Protein AF-A0A2T0QP49-F1 (afdb_monomer)

Nearest PDB structures (foldseek):
  3m0y-assembly1_D  TM=8.970E-01  e=1.201E-07  Stutzerimonas stutzeri
  3iud-assembly1_C  TM=8.941E-01  e=2.066E-07  Stutzerimonas stutzeri
  3m0m-assembly1_C  TM=8.960E-01  e=2.711E-07  Stutzerimonas stutzeri
  3m0v-assembly1_C  TM=8.955E-01  e=4.359E-07  Stutzerimonas stutzeri
  3itl-assembly1_C  TM=8.967E-01  e=7.503E-07  Stutzerimonas stutzeri

Structure (mmCIF, N/CA/C/O backbone):
data_AF-A0A2T0QP49-F1
#
_entry.id   AF-A0A2T0QP49-F1
#
loop_
_atom_site.group_PDB
_atom_site.id
_atom_site.type_symbol
_atom_site.label_atom_id
_atom_site.label_alt_id
_atom_site.label_comp_id
_atom_site.label_asym_id
_atom_site.label_entity_id
_atom_site.label_seq_id
_atom_site.pdbx_PDB_ins_code
_atom_site.Cartn_x
_atom_site.Cartn_y
_atom_site.Cartn_z
_atom_site.occupancy
_atom_site.B_iso_or_equiv
_atom_site.auth_seq_id
_atom_site.auth_comp_id
_atom_site.auth_asym_id
_atom_site.auth_atom_id
_atom_site.pdbx_PDB_model_num
ATOM 1 N N . MET A 1 1 ? -24.980 0.452 32.697 1.00 60.69 1 MET A N 1
ATOM 2 C CA . MET A 1 1 ? -23.686 0.529 31.991 1.00 60.69 1 MET A CA 1
ATOM 3 C C . MET A 1 1 ? -23.064 1.866 32.333 1.00 60.69 1 MET A C 1
ATOM 5 O O . MET A 1 1 ? -23.765 2.867 32.238 1.00 60.69 1 MET A O 1
ATOM 9 N N . ASP A 1 2 ? -21.817 1.867 32.800 1.00 83.00 2 ASP A N 1
ATOM 10 C CA . ASP A 1 2 ? -21.035 3.091 33.003 1.00 83.00 2 ASP A CA 1
ATOM 11 C C . ASP A 1 2 ? -20.924 3.829 31.656 1.00 83.00 2 ASP A C 1
ATOM 13 O O . ASP A 1 2 ? -20.658 3.205 30.625 1.00 83.00 2 ASP A O 1
ATOM 17 N N . ALA A 1 3 ? -21.168 5.142 31.642 1.00 80.06 3 ALA A N 1
ATOM 18 C CA . ALA A 1 3 ? -21.089 5.963 30.433 1.00 80.06 3 ALA A CA 1
ATOM 19 C C . ALA A 1 3 ? -19.729 5.805 29.724 1.00 80.06 3 ALA A C 1
ATOM 21 O O . ALA A 1 3 ? -19.663 5.793 28.494 1.00 80.06 3 ALA A O 1
ATOM 22 N N . THR A 1 4 ? -18.669 5.568 30.498 1.00 91.38 4 THR A N 1
ATOM 23 C CA . THR A 1 4 ? -17.305 5.329 30.014 1.00 91.38 4 THR A CA 1
ATOM 24 C C . THR A 1 4 ? -17.180 4.018 29.226 1.00 91.38 4 THR A C 1
ATOM 26 O O . THR A 1 4 ? -16.461 3.939 28.227 1.00 91.38 4 THR A O 1
ATOM 29 N N . GLU A 1 5 ? -17.900 2.972 29.635 1.00 94.12 5 GLU A N 1
ATOM 30 C CA . GLU A 1 5 ? -17.887 1.662 28.973 1.00 94.12 5 GLU A CA 1
ATOM 31 C C . GLU A 1 5 ? -18.667 1.690 27.653 1.00 94.12 5 GLU A C 1
ATOM 33 O O . GLU A 1 5 ? -18.217 1.138 26.642 1.00 94.12 5 GLU A O 1
ATOM 38 N N . ALA A 1 6 ? -19.791 2.412 27.629 1.00 94.62 6 ALA A N 1
ATOM 39 C CA . ALA A 1 6 ? -20.552 2.653 26.407 1.00 94.62 6 ALA A CA 1
ATOM 40 C C . ALA A 1 6 ? -19.727 3.450 25.379 1.00 94.62 6 ALA A C 1
ATOM 42 O O . ALA A 1 6 ? -19.642 3.056 24.214 1.00 94.62 6 ALA A O 1
ATOM 43 N N . GLN A 1 7 ? -19.048 4.518 25.815 1.00 96.75 7 GLN A N 1
ATOM 44 C CA . GLN A 1 7 ? -18.153 5.312 24.964 1.00 96.75 7 GLN A CA 1
ATOM 45 C C . GLN A 1 7 ? -16.983 4.485 24.422 1.00 96.75 7 GLN A C 1
ATOM 47 O O . GLN A 1 7 ? -16.689 4.540 23.227 1.00 96.75 7 GLN A O 1
ATOM 52 N N . ARG A 1 8 ? -16.346 3.665 25.268 1.00 96.88 8 ARG A N 1
ATOM 53 C CA . ARG A 1 8 ? -15.280 2.745 24.846 1.00 96.88 8 ARG A CA 1
ATOM 54 C C . ARG A 1 8 ? -15.777 1.758 23.792 1.00 96.88 8 ARG A C 1
ATOM 56 O O . ARG A 1 8 ? -15.113 1.567 22.777 1.00 96.88 8 ARG A O 1
ATOM 63 N N . THR A 1 9 ? -16.936 1.143 24.016 1.00 97.69 9 THR A N 1
ATOM 64 C CA . THR A 1 9 ? -17.525 0.172 23.082 1.00 97.69 9 THR A CA 1
ATOM 65 C C . THR A 1 9 ? -17.801 0.815 21.727 1.00 97.69 9 THR A C 1
ATOM 67 O O . THR A 1 9 ? -17.447 0.249 20.692 1.00 97.69 9 THR A O 1
ATOM 70 N N . HIS A 1 10 ? -18.362 2.025 21.733 1.00 97.25 10 HIS A N 1
ATOM 71 C CA . HIS A 1 10 ? -18.608 2.791 20.518 1.00 97.25 10 HIS A CA 1
ATOM 72 C C . HIS A 1 10 ? -17.307 3.129 19.773 1.00 97.25 10 HIS A C 1
ATOM 74 O O . HIS A 1 10 ? -17.202 2.867 18.576 1.00 97.25 10 HIS A O 1
ATOM 80 N N . ALA A 1 11 ? -16.287 3.626 20.480 1.00 97.12 11 ALA A N 1
ATOM 81 C CA . ALA A 1 11 ? -14.991 3.944 19.884 1.00 97.12 11 ALA A CA 1
ATOM 82 C C . ALA A 1 11 ? -14.324 2.707 19.256 1.00 97.12 11 ALA A C 1
ATOM 84 O O . ALA A 1 11 ? -13.837 2.767 18.130 1.00 97.12 11 ALA A O 1
ATOM 85 N N . LEU A 1 12 ? -14.354 1.560 19.941 1.00 97.00 12 LEU A N 1
ATOM 86 C CA . LEU A 1 12 ? -13.816 0.306 19.407 1.00 97.00 12 LEU A CA 1
ATOM 87 C C . LEU A 1 12 ? -14.588 -0.181 18.175 1.00 97.00 12 LEU A C 1
ATOM 89 O O . LEU A 1 12 ? -13.984 -0.734 17.259 1.00 97.00 12 LEU A O 1
ATOM 93 N N . ALA A 1 13 ? -15.908 0.007 18.133 1.00 97.19 13 ALA A N 1
ATOM 94 C CA . ALA A 1 13 ? -16.705 -0.321 16.954 1.00 97.19 13 ALA A CA 1
ATOM 95 C C . ALA A 1 13 ? -16.343 0.574 15.757 1.00 97.19 13 ALA A C 1
ATOM 97 O O . ALA A 1 13 ? -16.171 0.057 14.656 1.00 97.19 13 ALA A O 1
ATOM 98 N N . ALA A 1 14 ? -16.153 1.878 15.982 1.00 96.81 14 ALA A N 1
ATOM 99 C CA . ALA A 1 14 ? -15.726 2.812 14.942 1.00 96.81 14 ALA A CA 1
ATOM 100 C C . ALA A 1 14 ? -14.323 2.474 14.405 1.00 96.81 14 ALA A C 1
ATOM 102 O O . ALA A 1 14 ? -14.131 2.387 13.194 1.00 96.81 14 ALA A O 1
ATOM 103 N N . LEU A 1 15 ? -13.360 2.190 15.291 1.00 95.38 15 LEU A N 1
ATOM 104 C CA . LEU A 1 15 ? -11.994 1.823 14.898 1.00 95.38 15 LEU A CA 1
ATOM 105 C C . LEU A 1 15 ? -11.939 0.532 14.071 1.00 95.38 15 LEU A C 1
ATOM 107 O O . LEU A 1 15 ? -11.132 0.437 13.155 1.00 95.38 15 LEU A O 1
ATOM 111 N N . ARG A 1 16 ? -12.818 -0.444 14.336 1.00 95.12 16 ARG A N 1
ATOM 112 C CA . ARG A 1 16 ? -12.909 -1.675 13.525 1.00 95.12 16 ARG A CA 1
ATOM 113 C C . ARG A 1 16 ? -13.373 -1.432 12.087 1.00 95.12 16 ARG A C 1
ATOM 115 O O . ARG A 1 16 ? -13.143 -2.287 11.241 1.00 95.12 16 ARG A O 1
ATOM 122 N N . GLN A 1 17 ? -14.052 -0.318 11.825 1.00 96.31 17 GLN A N 1
ATOM 123 C CA . GLN A 1 17 ? -14.545 0.049 10.493 1.00 96.31 17 GLN A CA 1
ATOM 124 C C . GLN A 1 17 ? -13.618 1.037 9.779 1.00 96.31 17 GLN A C 1
ATOM 126 O O . GLN A 1 17 ? -13.756 1.255 8.575 1.00 96.31 17 GLN A O 1
ATOM 131 N N . GLN A 1 18 ? -12.688 1.656 10.506 1.00 96.88 18 GLN A N 1
ATOM 132 C CA . GLN A 1 18 ? -11.769 2.625 9.937 1.00 96.88 18 GLN A CA 1
ATOM 133 C C . GLN A 1 18 ? -10.821 1.943 8.949 1.00 96.88 18 GLN A C 1
ATOM 135 O O . GLN A 1 18 ? -10.170 0.950 9.267 1.00 96.88 18 GLN A O 1
ATOM 140 N N . THR A 1 19 ? -10.707 2.527 7.759 1.00 98.06 19 THR A N 1
ATOM 141 C CA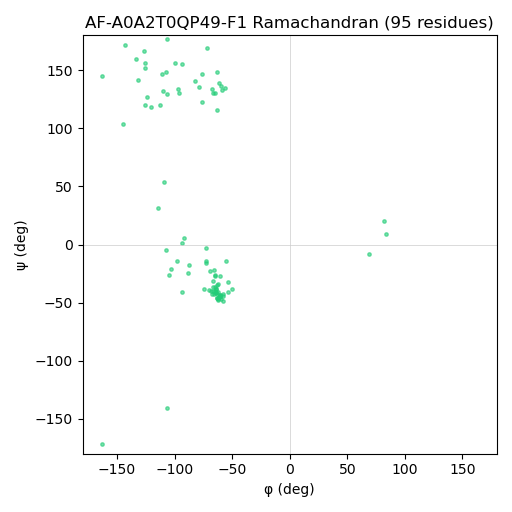 . THR A 1 19 ? -9.740 2.105 6.746 1.00 98.06 19 THR A CA 1
ATOM 142 C C . THR A 1 19 ? -8.887 3.283 6.300 1.00 98.06 19 THR A C 1
ATOM 144 O O . THR A 1 19 ? -9.315 4.437 6.366 1.00 98.06 19 THR A O 1
ATOM 147 N N . ILE A 1 20 ? -7.665 2.991 5.864 1.00 97.50 20 ILE A N 1
ATOM 148 C CA . ILE A 1 20 ? -6.711 3.969 5.342 1.00 97.50 20 ILE A CA 1
ATOM 149 C C . ILE A 1 20 ? -6.304 3.513 3.944 1.00 97.50 20 ILE A C 1
ATOM 151 O O . ILE A 1 20 ? -5.900 2.373 3.748 1.00 97.50 20 ILE A O 1
ATOM 155 N N . GLU A 1 21 ? -6.435 4.397 2.963 1.00 98.38 21 GLU A N 1
ATOM 156 C CA . GLU A 1 21 ? -5.954 4.136 1.608 1.00 98.38 21 GLU A CA 1
ATOM 157 C C . GLU A 1 21 ? -4.445 4.358 1.538 1.00 98.38 21 GLU A C 1
ATOM 159 O O . GLU A 1 21 ? -3.936 5.342 2.081 1.00 98.38 21 GLU A O 1
ATOM 164 N N . LEU A 1 22 ? -3.733 3.443 0.883 1.00 98.56 22 LEU A N 1
ATOM 165 C CA . LEU A 1 22 ? -2.286 3.536 0.748 1.00 98.56 22 LEU A CA 1
ATOM 166 C C . LEU A 1 22 ? -1.890 4.170 -0.587 1.00 98.56 22 LEU A C 1
ATOM 168 O O . LEU A 1 22 ? -2.345 3.714 -1.636 1.00 98.56 22 LEU A O 1
ATOM 172 N N . PRO A 1 23 ? -1.001 5.172 -0.577 1.00 98.31 23 PRO A N 1
ATOM 173 C CA . PRO A 1 23 ? -0.450 5.732 -1.798 1.00 98.31 23 PRO A CA 1
ATOM 174 C C . PRO A 1 23 ? 0.617 4.821 -2.407 1.00 98.31 23 PRO A C 1
ATOM 176 O O . PRO A 1 23 ? 1.635 4.550 -1.770 1.00 98.31 23 PRO A O 1
ATOM 179 N N . SER A 1 24 ? 0.434 4.404 -3.663 1.00 98.31 24 SER A N 1
ATOM 180 C CA . SER A 1 24 ? 1.412 3.601 -4.420 1.00 98.31 24 SER A CA 1
ATOM 181 C C . SER A 1 24 ? 2.829 4.200 -4.382 1.00 98.31 24 SER A C 1
ATOM 183 O O . SER A 1 24 ? 3.823 3.485 -4.260 1.00 98.31 24 SER A O 1
ATOM 185 N N . TRP A 1 25 ? 2.941 5.529 -4.436 1.00 96.69 25 TRP A N 1
ATOM 186 C CA . TRP A 1 25 ? 4.215 6.245 -4.492 1.00 96.69 25 TRP A CA 1
ATOM 187 C C . TRP A 1 25 ? 4.997 6.242 -3.178 1.00 96.69 25 TRP A C 1
ATOM 189 O O . TRP A 1 25 ? 6.189 6.542 -3.197 1.00 96.69 25 TRP A O 1
ATOM 199 N N . ALA A 1 26 ? 4.375 5.878 -2.052 1.00 95.75 26 ALA A N 1
ATOM 200 C CA . ALA A 1 26 ? 5.092 5.734 -0.786 1.00 95.75 26 ALA A CA 1
ATOM 201 C C . ALA A 1 26 ? 5.985 4.485 -0.740 1.00 95.75 26 ALA A C 1
ATOM 203 O O . ALA A 1 26 ? 6.867 4.410 0.112 1.00 95.75 26 ALA A O 1
ATOM 204 N N . PHE A 1 27 ? 5.777 3.529 -1.650 1.00 96.06 27 PHE A N 1
ATOM 205 C CA . PHE A 1 27 ? 6.567 2.299 -1.718 1.00 96.06 27 PHE A CA 1
ATOM 206 C C . PHE A 1 27 ? 7.833 2.444 -2.568 1.00 96.06 27 PHE A C 1
ATOM 208 O O . PHE A 1 27 ? 8.757 1.649 -2.441 1.00 96.06 27 PHE A O 1
ATOM 215 N N . GLY A 1 28 ? 7.916 3.477 -3.411 1.00 93.19 28 GLY A N 1
ATOM 216 C CA . GLY A 1 28 ? 9.144 3.805 -4.130 1.00 93.19 28 GLY A CA 1
ATOM 217 C C . GLY A 1 28 ? 10.223 4.394 -3.214 1.00 93.19 28 GLY A C 1
ATOM 218 O O . GLY A 1 28 ? 9.965 4.801 -2.081 1.00 93.19 28 GLY A O 1
ATOM 219 N N . ASN A 1 29 ? 11.450 4.508 -3.728 1.00 90.94 29 ASN A N 1
ATOM 220 C CA . ASN A 1 29 ? 12.509 5.219 -3.014 1.00 90.94 29 ASN A CA 1
ATOM 221 C C . ASN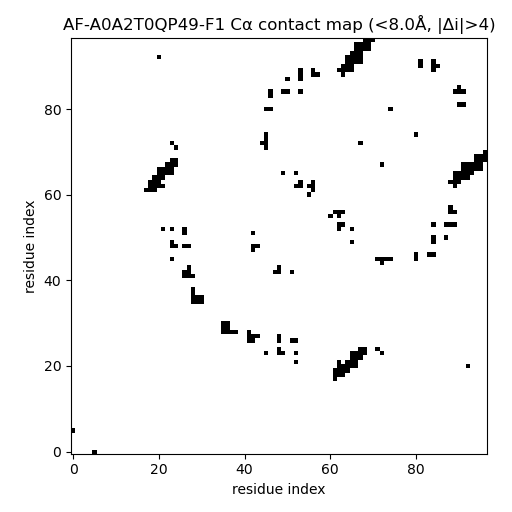 A 1 29 ? 12.129 6.692 -2.847 1.00 90.94 29 ASN A C 1
ATOM 223 O O . ASN A 1 29 ? 12.038 7.437 -3.823 1.00 90.94 29 ASN A O 1
ATOM 227 N N . SER A 1 30 ? 11.947 7.111 -1.599 1.00 87.81 30 SER A N 1
ATOM 228 C CA . SER A 1 30 ? 11.722 8.507 -1.249 1.00 87.81 30 SER A CA 1
ATOM 229 C C . SER A 1 30 ? 13.039 9.192 -0.887 1.00 87.81 30 SER A C 1
ATOM 231 O O . SER A 1 30 ? 14.037 8.575 -0.510 1.00 87.81 30 SER A O 1
ATOM 233 N N . GLY A 1 31 ? 13.064 10.507 -1.047 1.00 91.88 31 GLY A N 1
ATOM 234 C CA . GLY A 1 31 ? 14.212 11.326 -0.708 1.00 91.88 31 GLY A CA 1
ATOM 235 C C . GLY A 1 31 ? 13.816 12.784 -0.612 1.00 91.88 31 GLY A C 1
ATOM 236 O O . GLY A 1 31 ? 12.641 13.143 -0.660 1.00 91.88 31 GLY A O 1
ATOM 237 N N . THR A 1 32 ? 14.818 13.637 -0.475 1.00 96.75 32 THR A N 1
ATOM 238 C CA . THR A 1 32 ? 14.617 15.088 -0.467 1.00 96.75 32 THR A CA 1
ATOM 239 C C . THR A 1 32 ? 15.101 15.685 -1.781 1.00 96.75 32 THR A C 1
ATOM 241 O O . THR A 1 32 ? 15.735 15.005 -2.589 1.00 96.75 32 THR A O 1
ATOM 244 N N . ARG A 1 33 ? 14.914 17.000 -1.951 1.00 96.81 33 ARG A N 1
ATOM 245 C CA . ARG A 1 33 ? 15.503 17.757 -3.069 1.00 96.81 33 ARG A CA 1
ATOM 246 C C . ARG A 1 33 ? 17.030 17.630 -3.195 1.00 96.81 33 ARG A C 1
ATOM 248 O O . ARG A 1 33 ? 17.579 18.051 -4.203 1.00 96.81 33 ARG A O 1
ATOM 255 N N . PHE A 1 34 ? 17.716 17.114 -2.174 1.00 97.62 34 PHE A N 1
ATOM 256 C CA . PHE A 1 34 ? 19.169 16.949 -2.175 1.00 97.62 34 PHE A CA 1
ATOM 257 C C . PHE A 1 34 ? 19.613 15.563 -2.641 1.00 97.62 34 PHE A C 1
ATOM 259 O O . PHE A 1 34 ? 20.616 15.444 -3.343 1.00 97.62 34 PHE A O 1
ATOM 266 N N . LYS A 1 35 ? 18.909 14.505 -2.221 1.00 96.19 35 LYS A N 1
ATOM 267 C CA . LYS A 1 35 ? 19.309 13.126 -2.510 1.00 96.19 35 LYS A CA 1
ATOM 268 C C . LYS A 1 35 ? 18.160 12.143 -2.297 1.00 96.19 35 LYS A C 1
ATOM 270 O O . LYS A 1 35 ? 17.388 12.276 -1.347 1.00 96.19 35 LYS A O 1
ATOM 275 N N . VAL A 1 36 ? 18.137 11.122 -3.151 1.00 95.81 36 VAL A N 1
ATOM 276 C CA . VAL A 1 36 ? 17.416 9.857 -2.971 1.00 95.81 36 VAL A CA 1
ATOM 277 C C . VAL A 1 36 ? 18.459 8.764 -2.736 1.00 95.81 36 VAL A C 1
ATOM 279 O O . VAL A 1 36 ? 19.458 8.695 -3.463 1.00 95.81 36 VAL A O 1
ATOM 282 N N . PHE A 1 37 ? 18.247 7.935 -1.717 1.00 94.50 37 PHE A N 1
ATOM 283 C CA . PHE A 1 37 ? 19.077 6.768 -1.424 1.00 94.50 37 PHE A CA 1
ATOM 284 C C . PHE A 1 37 ? 18.247 5.513 -1.672 1.00 94.50 37 PHE A C 1
ATOM 286 O O . PHE A 1 37 ? 17.194 5.352 -1.067 1.00 94.50 37 PHE A O 1
ATOM 293 N N . GLY A 1 38 ? 18.704 4.661 -2.589 1.00 93.44 38 GLY A N 1
ATOM 294 C CA . GLY A 1 38 ? 17.987 3.439 -2.935 1.00 93.44 38 GLY A CA 1
ATOM 295 C C . GLY A 1 38 ? 18.142 2.348 -1.881 1.00 93.44 38 GLY A C 1
ATOM 296 O O . GLY A 1 38 ? 19.214 2.212 -1.289 1.00 93.44 38 GLY A O 1
ATOM 297 N N . THR A 1 39 ? 17.1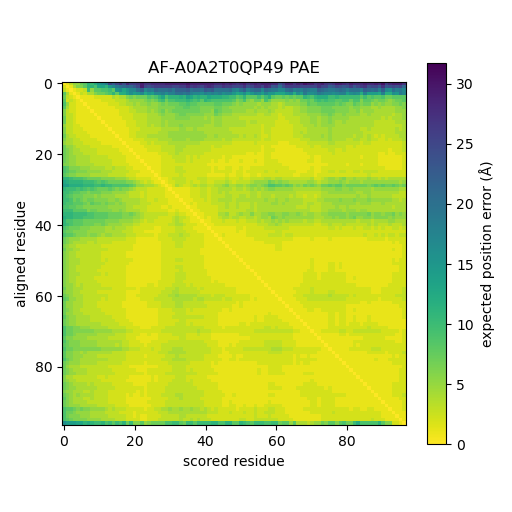00 1.543 -1.695 1.00 93.62 39 THR A N 1
ATOM 298 C CA . THR A 1 39 ? 17.150 0.309 -0.903 1.00 93.62 39 THR A CA 1
ATOM 299 C C . THR A 1 39 ? 17.005 -0.929 -1.796 1.00 93.62 39 THR A C 1
ATOM 301 O O . THR A 1 39 ? 16.327 -0.888 -2.824 1.00 93.62 39 THR A O 1
ATOM 304 N N . PRO A 1 40 ? 17.654 -2.060 -1.464 1.00 95.56 40 PRO A N 1
ATOM 305 C CA . PRO A 1 40 ? 17.391 -3.317 -2.156 1.00 95.56 40 PRO A CA 1
ATOM 306 C C . PRO A 1 40 ? 15.922 -3.727 -2.014 1.00 95.56 40 PRO A C 1
ATOM 308 O O . PRO A 1 40 ? 15.365 -3.656 -0.921 1.00 95.56 40 PRO A O 1
ATOM 311 N N . GLY A 1 41 ? 15.318 -4.184 -3.112 1.00 94.62 41 GLY A N 1
ATOM 312 C CA . GLY A 1 41 ? 13.928 -4.645 -3.124 1.00 94.62 41 GLY A CA 1
ATOM 313 C C . GLY A 1 41 ? 12.875 -3.545 -3.271 1.00 94.62 41 GLY A C 1
ATOM 314 O O . GLY A 1 41 ? 11.701 -3.854 -3.134 1.00 94.62 41 GLY A O 1
ATOM 315 N N . THR A 1 42 ? 13.251 -2.290 -3.561 1.00 96.75 42 THR A N 1
ATOM 316 C CA . THR A 1 42 ? 12.262 -1.263 -3.937 1.00 96.75 42 THR A CA 1
ATOM 317 C C . THR A 1 42 ? 11.440 -1.730 -5.150 1.00 96.75 42 THR A C 1
ATOM 319 O O . THR A 1 42 ? 12.050 -2.171 -6.131 1.00 96.75 42 THR A O 1
ATOM 322 N N . PRO A 1 43 ? 10.103 -1.578 -5.138 1.00 97.38 43 PRO A N 1
ATOM 323 C CA . PRO A 1 43 ? 9.250 -1.931 -6.263 1.00 97.38 43 PRO A CA 1
ATOM 324 C C . PRO A 1 43 ? 9.596 -1.108 -7.504 1.00 97.38 43 PRO A C 1
ATOM 326 O O . PRO A 1 43 ? 9.861 0.097 -7.442 1.00 97.38 43 PRO A O 1
ATOM 329 N N . ARG A 1 44 ? 9.590 -1.782 -8.649 1.00 96.56 44 ARG A N 1
ATOM 330 C CA . ARG A 1 44 ? 10.067 -1.273 -9.942 1.00 96.56 44 ARG A CA 1
ATOM 331 C C . ARG A 1 44 ? 8.928 -0.866 -10.863 1.00 96.56 44 ARG A C 1
ATOM 333 O O . ARG A 1 44 ? 9.139 -0.072 -11.776 1.00 96.56 44 ARG A O 1
ATOM 340 N N . ASP A 1 45 ? 7.737 -1.391 -10.612 1.00 98.06 45 ASP A N 1
ATOM 341 C CA . ASP A 1 45 ? 6.547 -1.165 -11.417 1.00 98.06 45 ASP A CA 1
ATOM 342 C C . ASP A 1 45 ? 5.281 -1.062 -10.537 1.00 98.06 45 ASP A C 1
ATOM 344 O O . ASP A 1 45 ? 5.337 -1.283 -9.320 1.00 98.06 45 ASP A O 1
ATOM 348 N N . PR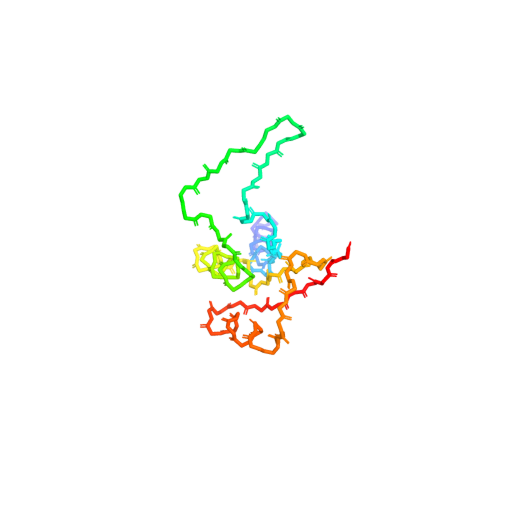O A 1 46 ? 4.127 -0.689 -11.116 1.00 98.50 46 PRO A N 1
ATOM 349 C CA . PRO A 1 46 ? 2.888 -0.534 -10.355 1.00 98.50 46 PRO A CA 1
ATOM 350 C C . PRO A 1 46 ? 2.352 -1.839 -9.752 1.00 98.50 46 PRO A C 1
ATOM 352 O O . PRO A 1 46 ? 1.702 -1.794 -8.708 1.00 98.50 46 PRO A O 1
ATOM 355 N N . PHE A 1 47 ? 2.641 -2.998 -10.352 1.00 98.81 47 PHE A N 1
ATOM 356 C CA . PHE A 1 47 ? 2.225 -4.300 -9.823 1.00 98.81 47 PHE A CA 1
ATOM 357 C C . PHE A 1 47 ? 3.002 -4.646 -8.550 1.00 98.81 47 PHE A C 1
ATOM 359 O O . PHE A 1 47 ? 2.422 -5.139 -7.580 1.00 98.81 47 PHE A O 1
ATOM 366 N N . GLU A 1 48 ? 4.296 -4.335 -8.506 1.00 98.69 48 GLU A N 1
ATOM 367 C CA . GLU A 1 48 ? 5.119 -4.500 -7.307 1.00 98.69 48 GLU A CA 1
ATOM 368 C C . GLU A 1 48 ? 4.688 -3.537 -6.197 1.00 98.69 48 GLU A C 1
ATOM 370 O O . GLU A 1 48 ? 4.509 -3.970 -5.062 1.00 98.69 48 GLU A O 1
ATOM 375 N N . LYS A 1 49 ? 4.391 -2.268 -6.518 1.00 98.62 49 LYS A N 1
ATOM 376 C CA . LYS A 1 49 ? 3.841 -1.315 -5.530 1.00 98.62 49 LYS A CA 1
ATOM 377 C C . LYS A 1 49 ? 2.526 -1.817 -4.922 1.00 98.62 49 LYS A C 1
ATOM 379 O O . LYS A 1 49 ? 2.325 -1.708 -3.714 1.00 98.62 49 LYS A O 1
ATOM 384 N N . VAL A 1 50 ? 1.629 -2.377 -5.742 1.00 98.75 50 VAL A N 1
ATOM 385 C CA . VAL A 1 50 ? 0.378 -2.994 -5.266 1.00 98.75 50 VAL A CA 1
ATOM 386 C C . VAL A 1 50 ? 0.664 -4.221 -4.399 1.00 98.75 50 VAL A C 1
ATOM 388 O O . VAL A 1 50 ? 0.021 -4.387 -3.365 1.00 98.75 50 VAL A O 1
ATOM 391 N N . SER A 1 51 ? 1.649 -5.042 -4.769 1.00 98.75 51 SER A N 1
ATOM 392 C CA . SER A 1 51 ? 2.068 -6.206 -3.975 1.00 98.75 51 SER A CA 1
ATOM 393 C C . SER A 1 51 ? 2.570 -5.812 -2.586 1.00 98.75 51 SER A C 1
ATOM 395 O O . SER A 1 51 ? 2.172 -6.412 -1.584 1.00 98.75 51 SER A O 1
ATOM 397 N N . ASP A 1 52 ? 3.374 -4.756 -2.506 1.00 98.56 52 ASP A N 1
ATOM 398 C CA . ASP A 1 52 ? 3.889 -4.241 -1.239 1.00 98.56 52 ASP A CA 1
ATOM 399 C C . ASP A 1 52 ? 2.778 -3.612 -0.384 1.00 98.56 52 ASP A C 1
ATOM 401 O O . ASP A 1 52 ? 2.703 -3.848 0.827 1.00 98.56 52 ASP A O 1
ATOM 405 N N . ALA A 1 53 ? 1.852 -2.875 -1.004 1.00 98.56 53 ALA A N 1
ATOM 406 C CA . ALA A 1 53 ? 0.682 -2.332 -0.317 1.00 98.56 53 ALA A CA 1
ATOM 407 C C . ALA A 1 53 ? -0.246 -3.436 0.216 1.00 98.56 53 ALA A C 1
ATOM 409 O O . ALA A 1 53 ? -0.753 -3.337 1.338 1.00 98.56 53 ALA A O 1
ATOM 410 N N . ALA A 1 54 ? -0.414 -4.526 -0.536 1.00 98.75 54 ALA A N 1
ATOM 411 C CA . ALA A 1 54 ? -1.168 -5.690 -0.087 1.00 98.75 54 ALA A CA 1
ATOM 412 C C . ALA A 1 54 ? -0.528 -6.354 1.138 1.00 98.75 54 ALA A C 1
ATOM 414 O O . ALA A 1 54 ? -1.243 -6.786 2.043 1.00 98.75 54 ALA A O 1
ATOM 415 N N . GLN A 1 55 ? 0.806 -6.362 1.246 1.00 98.50 55 GLN A N 1
ATOM 416 C CA . GLN A 1 55 ? 1.467 -6.831 2.464 1.00 98.50 55 GLN A CA 1
ATOM 417 C C . GLN A 1 55 ? 1.152 -5.960 3.678 1.00 98.50 55 GLN A C 1
ATOM 419 O O . GLN A 1 55 ? 0.910 -6.497 4.762 1.00 98.50 55 GLN A O 1
ATOM 424 N N . VAL A 1 56 ? 1.069 -4.637 3.516 1.00 98.44 56 VAL A N 1
ATOM 425 C CA . VAL A 1 56 ? 0.603 -3.758 4.599 1.00 98.44 56 VAL A CA 1
ATOM 426 C C . VAL A 1 56 ? -0.824 -4.126 5.005 1.00 98.44 56 VAL A C 1
ATOM 428 O O . VAL A 1 56 ? -1.097 -4.267 6.199 1.00 98.44 56 VAL A O 1
ATOM 431 N N . HIS A 1 57 ? -1.732 -4.349 4.050 1.00 98.50 57 HIS A N 1
ATOM 432 C CA . HIS A 1 57 ? -3.094 -4.779 4.371 1.00 98.50 57 HIS A CA 1
ATOM 433 C C . HIS A 1 57 ? -3.124 -6.127 5.094 1.00 98.50 57 HIS A C 1
ATOM 435 O O . HIS A 1 57 ? -3.776 -6.243 6.127 1.00 98.50 57 HIS A O 1
ATOM 441 N N . ARG A 1 58 ? -2.357 -7.116 4.625 1.00 98.44 58 ARG A N 1
ATOM 442 C CA . ARG A 1 58 ? -2.267 -8.448 5.236 1.00 98.44 58 ARG A CA 1
ATOM 443 C C . ARG A 1 58 ? -1.909 -8.392 6.721 1.00 98.44 58 ARG A C 1
ATOM 445 O O . ARG A 1 58 ? -2.464 -9.158 7.503 1.00 98.44 58 ARG A O 1
ATOM 452 N N . TYR A 1 59 ? -0.984 -7.514 7.110 1.00 98.25 59 TYR A N 1
ATOM 453 C CA . TYR A 1 59 ? -0.543 -7.410 8.504 1.00 98.25 59 TYR A CA 1
ATOM 454 C C . TYR A 1 59 ? -1.380 -6.454 9.356 1.00 98.25 59 TYR A C 1
ATOM 456 O O . TYR A 1 59 ? -1.412 -6.607 10.575 1.00 98.25 59 TYR A O 1
ATOM 464 N N . THR A 1 60 ? -2.041 -5.467 8.748 1.00 97.38 60 THR A N 1
ATOM 465 C CA . THR A 1 60 ? -2.761 -4.419 9.492 1.00 97.38 60 THR A CA 1
ATOM 466 C C . THR A 1 60 ? -4.277 -4.581 9.478 1.00 97.38 60 THR A C 1
ATOM 468 O O . THR A 1 60 ? -4.947 -4.081 10.374 1.00 97.38 60 THR A O 1
ATOM 471 N N . GLY A 1 61 ? -4.840 -5.231 8.460 1.00 96.88 61 GLY A N 1
ATOM 472 C CA . GLY A 1 61 ? -6.280 -5.376 8.232 1.00 96.88 61 GLY A CA 1
ATOM 473 C C . GLY A 1 61 ? -7.018 -4.087 7.845 1.00 96.88 61 GLY A C 1
ATOM 474 O O . GLY A 1 61 ? -8.181 -4.157 7.465 1.00 96.88 61 GLY A O 1
ATOM 475 N N . ILE A 1 62 ? -6.372 -2.915 7.896 1.00 97.88 62 ILE A N 1
ATOM 476 C CA . ILE A 1 62 ? -7.048 -1.609 7.736 1.00 97.88 62 ILE A CA 1
ATOM 477 C C . ILE A 1 62 ? -6.766 -0.912 6.402 1.00 97.88 62 ILE A C 1
ATOM 479 O O . ILE A 1 62 ? -7.344 0.137 6.132 1.00 97.88 62 ILE A O 1
ATOM 483 N N . ALA A 1 63 ? -5.888 -1.475 5.567 1.00 98.50 63 ALA A N 1
ATOM 484 C CA . ALA A 1 63 ? -5.463 -0.866 4.304 1.00 98.50 63 ALA A CA 1
ATOM 485 C C . ALA A 1 63 ? -5.981 -1.542 3.008 1.00 98.50 63 ALA A C 1
ATOM 487 O O . ALA A 1 63 ? -5.177 -1.896 2.151 1.00 98.50 63 ALA A O 1
ATOM 488 N N . PRO A 1 64 ? -7.297 -1.751 2.819 1.00 98.50 64 PRO A N 1
ATOM 489 C CA . PRO A 1 64 ? -7.819 -2.560 1.711 1.00 98.50 64 PRO A CA 1
ATOM 490 C C . PRO A 1 64 ? -7.732 -1.889 0.329 1.00 98.50 64 PRO A C 1
ATOM 492 O O . PRO A 1 64 ? -8.150 -2.487 -0.658 1.00 98.50 64 PRO A O 1
ATOM 495 N N . ARG A 1 65 ? -7.256 -0.639 0.230 1.00 98.69 65 ARG A N 1
ATOM 496 C CA . ARG A 1 65 ? -7.277 0.153 -1.010 1.00 98.69 65 ARG A CA 1
ATOM 497 C C . ARG A 1 65 ? -5.926 0.798 -1.289 1.00 98.69 65 ARG A C 1
ATOM 499 O O . ARG A 1 65 ? -5.289 1.305 -0.364 1.00 98.69 65 ARG A O 1
ATOM 506 N N . VAL A 1 66 ? -5.544 0.834 -2.564 1.00 98.75 66 VAL A N 1
ATOM 507 C CA . VAL A 1 66 ? -4.300 1.451 -3.045 1.00 98.75 66 VAL A CA 1
ATOM 508 C C . VAL A 1 66 ? -4.627 2.560 -4.040 1.00 98.75 66 VAL A C 1
ATOM 510 O O . VAL A 1 66 ? -5.220 2.291 -5.085 1.00 98.75 66 VAL A O 1
ATOM 513 N N . SER A 1 67 ? -4.253 3.803 -3.738 1.00 98.69 67 SER A N 1
ATOM 514 C CA . SER A 1 67 ? -4.416 4.921 -4.670 1.00 98.69 67 SER 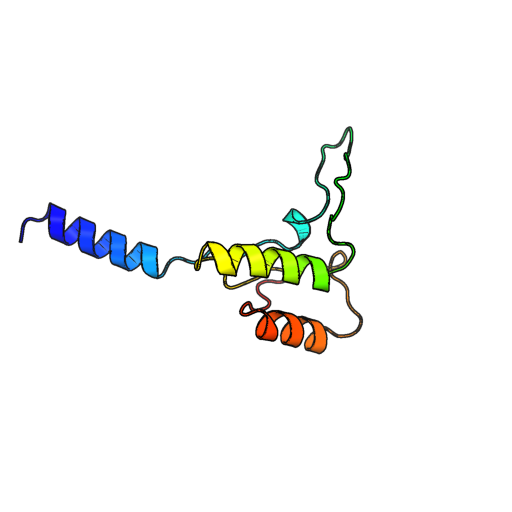A CA 1
ATOM 515 C C . SER A 1 67 ? -3.272 4.967 -5.678 1.00 98.69 67 SER A C 1
ATOM 517 O O . SER A 1 67 ? -2.111 4.786 -5.301 1.00 98.69 67 SER A O 1
ATOM 519 N N . LEU A 1 68 ? -3.596 5.285 -6.930 1.00 98.62 68 LEU A N 1
ATOM 520 C CA . LEU A 1 68 ? -2.635 5.417 -8.025 1.00 98.62 68 LEU A CA 1
ATOM 521 C C . LEU A 1 68 ? -2.284 6.883 -8.279 1.00 98.62 68 LEU A C 1
ATOM 523 O O . LEU A 1 68 ? -3.083 7.779 -8.002 1.00 98.62 68 LEU A O 1
ATOM 527 N N . HIS A 1 69 ? -1.115 7.121 -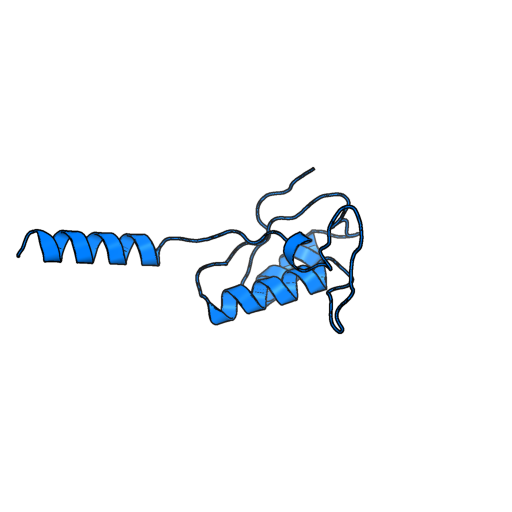8.861 1.00 98.31 69 HIS A N 1
ATOM 528 C CA . HIS A 1 69 ? -0.700 8.413 -9.392 1.00 98.31 69 HIS A CA 1
AT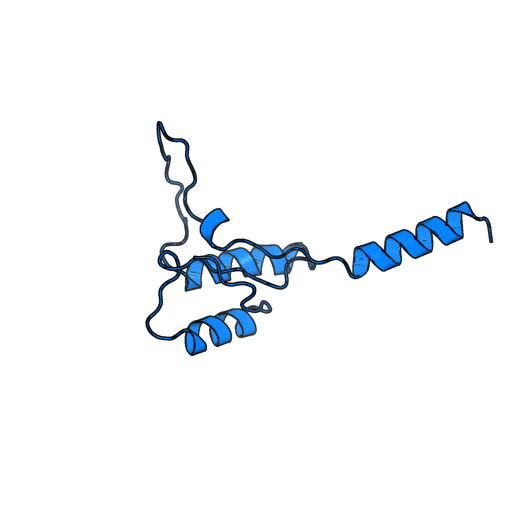OM 529 C C . HIS A 1 69 ? -0.278 8.259 -10.849 1.00 98.31 69 HIS A C 1
ATOM 531 O O . HIS A 1 69 ? 0.664 7.540 -11.163 1.00 98.31 69 HIS A O 1
ATOM 537 N N . ILE A 1 70 ? -0.937 8.963 -11.762 1.00 97.44 70 ILE A N 1
ATOM 538 C CA . ILE A 1 70 ? -0.587 8.956 -13.186 1.00 97.44 70 ILE A CA 1
ATOM 539 C C . ILE A 1 70 ? 0.294 10.181 -13.467 1.00 97.44 70 ILE A C 1
ATOM 541 O O . ILE A 1 70 ? -0.023 11.248 -12.959 1.00 97.44 70 ILE A O 1
ATOM 545 N N . PRO A 1 71 ? 1.423 10.064 -14.199 1.00 97.06 71 PRO A N 1
ATOM 546 C CA . PRO A 1 71 ? 1.869 8.909 -14.983 1.00 97.06 71 PRO A CA 1
ATOM 547 C C . PRO A 1 71 ? 2.772 7.902 -14.243 1.00 97.06 71 PRO A C 1
ATOM 549 O O . PRO A 1 71 ? 3.271 6.978 -14.875 1.00 97.06 71 PRO A O 1
ATOM 552 N N . TRP A 1 72 ? 3.016 8.046 -12.937 1.00 97.25 72 TRP A N 1
ATOM 553 C CA . TRP A 1 72 ? 3.953 7.172 -12.202 1.00 97.25 72 TRP A CA 1
ATOM 554 C C . TRP A 1 72 ? 3.509 5.708 -12.116 1.00 97.25 72 TRP A C 1
ATOM 556 O O . TRP A 1 72 ? 4.350 4.820 -11.972 1.00 97.25 72 TRP A O 1
ATOM 566 N N . ASP A 1 73 ? 2.200 5.479 -12.195 1.00 98.19 73 ASP A N 1
ATOM 567 C CA . ASP A 1 73 ? 1.550 4.173 -12.205 1.00 98.19 73 ASP A CA 1
ATOM 568 C C . ASP A 1 73 ? 0.852 3.882 -13.537 1.00 98.19 73 ASP A C 1
ATOM 570 O O . ASP A 1 73 ? -0.186 3.219 -13.593 1.00 98.19 73 ASP A O 1
ATOM 574 N N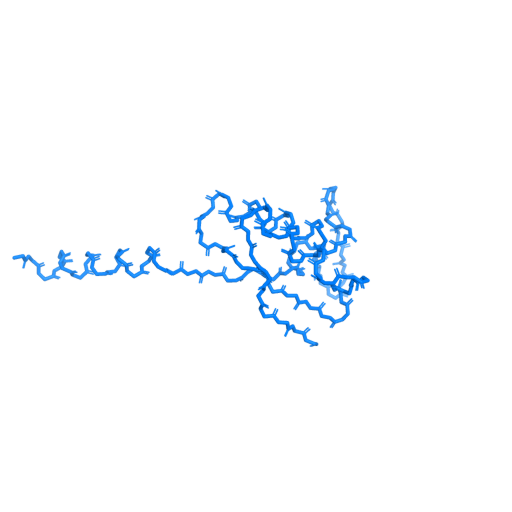 . LEU A 1 74 ? 1.397 4.417 -14.629 1.00 98.06 74 LEU A N 1
ATOM 575 C CA . LEU A 1 74 ? 0.945 4.068 -15.967 1.00 98.06 74 LEU A CA 1
ATOM 576 C C . LEU A 1 74 ? 1.236 2.586 -16.244 1.00 98.06 74 LEU A C 1
ATOM 578 O O . LEU A 1 74 ? 2.356 2.113 -16.056 1.00 98.06 74 LEU A O 1
ATOM 582 N N . VAL A 1 75 ? 0.224 1.869 -16.724 1.00 98.38 75 VAL A N 1
ATOM 583 C CA . VAL A 1 75 ? 0.322 0.486 -17.205 1.00 98.38 75 VAL A CA 1
ATOM 584 C C . VAL A 1 75 ? -0.400 0.371 -18.542 1.00 98.38 75 VAL A C 1
ATOM 586 O O . VAL A 1 75 ? -1.261 1.190 -18.860 1.00 98.38 75 VAL A O 1
ATOM 589 N N . GLU A 1 76 ? -0.075 -0.658 -19.320 1.00 98.00 76 GLU A N 1
ATOM 590 C CA . GLU A 1 76 ? -0.766 -0.928 -20.589 1.00 98.00 76 GLU A CA 1
ATOM 591 C C . GLU A 1 76 ? -2.232 -1.335 -20.381 1.00 98.00 76 GLU A C 1
ATOM 593 O O . GLU A 1 76 ? -3.082 -1.061 -21.224 1.00 98.00 76 GLU A O 1
ATOM 598 N N . ASP A 1 77 ? -2.526 -1.993 -19.256 1.00 98.25 77 ASP A N 1
ATOM 599 C CA . ASP A 1 77 ? -3.836 -2.563 -18.958 1.00 98.25 77 ASP A CA 1
ATOM 600 C C . ASP A 1 77 ? -4.154 -2.447 -17.460 1.00 98.25 77 ASP A C 1
ATOM 602 O O . ASP A 1 77 ? -3.656 -3.203 -16.620 1.00 98.25 77 ASP A O 1
ATOM 606 N N . TYR A 1 78 ? -5.018 -1.490 -17.123 1.00 98.38 78 TYR A N 1
ATOM 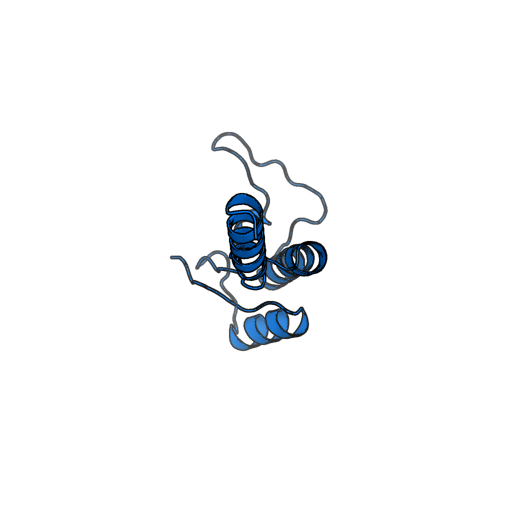607 C CA . TYR A 1 78 ? -5.493 -1.290 -15.753 1.00 98.38 78 TYR A CA 1
ATOM 608 C C . TYR A 1 78 ? -6.411 -2.414 -15.263 1.00 98.38 78 TYR A C 1
ATOM 610 O O . TYR A 1 78 ? -6.507 -2.627 -14.056 1.00 98.38 78 TYR A O 1
ATOM 618 N N . GLY A 1 79 ? -7.058 -3.155 -16.168 1.00 98.62 79 GLY A N 1
ATOM 619 C CA . GLY A 1 79 ? -7.853 -4.328 -15.816 1.00 98.62 79 GLY A CA 1
ATOM 620 C C . GLY A 1 79 ? -6.978 -5.428 -15.220 1.00 98.62 79 GLY A C 1
ATOM 621 O O . GLY A 1 79 ? -7.327 -5.995 -14.185 1.00 98.62 79 GLY A O 1
ATOM 622 N N . LYS A 1 80 ? -5.792 -5.662 -15.797 1.00 98.81 80 LYS A N 1
ATOM 623 C CA . LYS A 1 80 ? -4.794 -6.585 -15.225 1.00 98.81 80 LYS A CA 1
ATOM 624 C C . LYS A 1 80 ? -4.274 -6.114 -13.872 1.00 98.81 80 LYS A C 1
ATOM 626 O O . LYS A 1 80 ? -4.134 -6.929 -12.967 1.00 98.81 80 LYS A O 1
ATOM 631 N N . LEU A 1 81 ? -4.014 -4.815 -13.717 1.00 98.81 81 LEU A N 1
ATOM 632 C CA . LEU A 1 81 ? -3.570 -4.261 -12.436 1.00 98.81 81 LEU A CA 1
ATOM 633 C C . LEU A 1 81 ? -4.648 -4.407 -11.350 1.00 98.81 81 LEU A C 1
ATOM 635 O O . LEU A 1 81 ? -4.341 -4.776 -10.219 1.00 98.81 81 LEU A O 1
ATOM 639 N N . ALA A 1 82 ? -5.915 -4.168 -11.696 1.00 98.81 82 ALA A N 1
ATOM 640 C CA . ALA A 1 82 ? -7.038 -4.345 -10.783 1.00 98.81 82 ALA A CA 1
ATOM 641 C C . ALA A 1 82 ? -7.264 -5.818 -10.406 1.00 98.81 82 ALA A C 1
ATOM 643 O O . ALA A 1 82 ? -7.520 -6.106 -9.239 1.00 98.81 82 ALA A O 1
ATOM 644 N N . ALA A 1 83 ? -7.130 -6.743 -11.363 1.00 98.88 83 ALA A N 1
ATOM 645 C CA . ALA A 1 83 ? -7.197 -8.178 -11.095 1.00 98.88 83 ALA A CA 1
ATOM 646 C C . ALA A 1 83 ? -6.074 -8.623 -10.145 1.00 98.88 83 ALA A C 1
ATOM 648 O O . ALA A 1 83 ? -6.349 -9.261 -9.135 1.00 98.88 83 ALA A O 1
ATOM 649 N N . HIS A 1 84 ? -4.837 -8.185 -10.401 1.00 98.88 84 HIS A N 1
ATOM 650 C CA . HIS A 1 84 ? -3.691 -8.446 -9.523 1.00 98.88 84 HIS A CA 1
ATOM 651 C C . HIS A 1 84 ? -3.911 -7.922 -8.099 1.00 98.88 84 HIS A C 1
ATOM 653 O O . HIS A 1 84 ? -3.639 -8.623 -7.129 1.00 98.88 84 HIS A O 1
ATOM 659 N N . ALA A 1 85 ? -4.444 -6.704 -7.955 1.00 98.81 85 ALA A N 1
ATOM 660 C CA . ALA A 1 85 ? -4.802 -6.158 -6.648 1.00 98.81 85 ALA A CA 1
ATOM 661 C C . ALA A 1 85 ? -5.813 -7.065 -5.922 1.00 98.81 85 ALA A C 1
ATOM 663 O O . ALA A 1 85 ? -5.592 -7.432 -4.764 1.00 98.81 85 ALA A O 1
ATOM 664 N N . ALA A 1 86 ? -6.884 -7.459 -6.620 1.00 98.81 86 ALA A N 1
ATOM 665 C CA . ALA A 1 86 ? -7.948 -8.288 -6.064 1.00 98.81 86 ALA A CA 1
ATOM 666 C C . ALA A 1 86 ? -7.441 -9.674 -5.630 1.00 98.81 86 ALA A C 1
ATOM 668 O O . ALA A 1 86 ? -7.787 -10.124 -4.537 1.00 98.81 86 ALA A O 1
ATOM 669 N N . ASP A 1 87 ? -6.568 -10.302 -6.425 1.00 98.81 87 ASP A N 1
ATOM 670 C CA . ASP A 1 87 ? -5.931 -11.587 -6.101 1.00 98.81 87 ASP A CA 1
ATOM 671 C C . ASP A 1 87 ? -5.089 -11.517 -4.813 1.00 98.81 87 ASP A C 1
ATOM 673 O O . ASP A 1 87 ? -4.937 -12.511 -4.100 1.00 98.81 87 ASP A O 1
ATOM 677 N N . LEU A 1 88 ? -4.578 -10.329 -4.474 1.00 98.75 88 LEU A N 1
ATOM 678 C CA . LEU A 1 88 ? -3.813 -10.064 -3.253 1.00 98.75 88 LEU A CA 1
ATOM 679 C C . LEU A 1 88 ? -4.662 -9.539 -2.083 1.00 98.75 88 LEU A C 1
ATOM 681 O O . LEU A 1 88 ? -4.127 -9.277 -1.003 1.00 98.75 88 LEU A O 1
ATOM 685 N N . GLY A 1 89 ? -5.977 -9.405 -2.264 1.00 98.44 89 GLY A N 1
ATOM 686 C CA . GLY A 1 89 ? -6.906 -8.970 -1.220 1.00 98.44 89 GLY A CA 1
ATOM 687 C C . GLY A 1 89 ? -6.982 -7.455 -1.015 1.00 98.44 89 GLY A C 1
ATOM 688 O O . GLY A 1 89 ? -7.423 -7.013 0.043 1.00 98.44 89 GLY A O 1
ATOM 689 N N . VAL A 1 90 ? -6.571 -6.656 -2.002 1.00 98.81 90 VAL A N 1
ATOM 690 C CA . VAL A 1 90 ? -6.741 -5.193 -2.007 1.00 98.81 90 VAL A CA 1
ATOM 691 C C . VAL A 1 90 ? -7.427 -4.730 -3.293 1.00 98.81 90 VAL A C 1
ATOM 693 O O . VAL A 1 90 ? -7.558 -5.478 -4.253 1.00 98.81 90 VAL A O 1
ATOM 696 N N . THR A 1 91 ? -7.894 -3.487 -3.346 1.00 98.75 91 THR A N 1
ATOM 697 C CA . THR A 1 91 ? -8.501 -2.923 -4.561 1.00 98.75 91 THR A CA 1
ATOM 698 C C . THR A 1 91 ? -7.832 -1.622 -4.972 1.00 98.75 91 THR A C 1
ATOM 700 O O . THR A 1 91 ? -7.280 -0.896 -4.143 1.00 98.75 91 THR A O 1
ATOM 703 N N . ILE A 1 92 ? -7.937 -1.280 -6.254 1.00 98.56 92 ILE A N 1
ATOM 704 C CA . ILE A 1 92 ? -7.555 0.052 -6.726 1.00 98.56 92 ILE A CA 1
ATOM 705 C C . ILE A 1 92 ? -8.522 1.091 -6.154 1.00 98.56 92 ILE A C 1
ATOM 707 O O . ILE A 1 92 ? -9.737 0.887 -6.118 1.00 98.56 92 ILE A O 1
ATOM 711 N N . GLY A 1 93 ? -7.947 2.171 -5.645 1.00 97.69 93 GLY A N 1
ATOM 712 C CA . GLY A 1 93 ? -8.625 3.273 -4.991 1.00 97.69 93 GLY A CA 1
ATOM 713 C C . GLY A 1 93 ? -8.666 4.532 -5.851 1.00 97.69 93 GLY A C 1
ATOM 714 O O . GLY A 1 93 ? -8.863 4.469 -7.065 1.00 97.69 93 GLY A O 1
ATOM 715 N N . MET A 1 94 ? -8.483 5.688 -5.213 1.00 98.12 94 MET A N 1
ATOM 716 C CA . MET A 1 94 ? -8.463 6.979 -5.908 1.00 98.12 94 MET A CA 1
ATOM 717 C C . MET A 1 94 ? -7.305 7.082 -6.912 1.00 98.12 94 MET A C 1
ATOM 719 O O . MET A 1 94 ? -6.218 6.544 -6.697 1.00 98.12 94 MET A O 1
ATOM 723 N N . VAL A 1 95 ? -7.531 7.823 -7.997 1.00 97.94 95 VAL A N 1
ATOM 724 C CA . VAL A 1 95 ? -6.505 8.153 -8.993 1.00 97.94 95 VAL A CA 1
ATOM 725 C C . VAL A 1 95 ? -6.114 9.619 -8.837 1.00 97.94 95 VAL A C 1
ATOM 727 O O . VAL A 1 95 ? -6.976 10.495 -8.807 1.00 97.94 95 VAL A O 1
ATOM 730 N N . ASN A 1 96 ? -4.811 9.866 -8.748 1.00 97.94 96 ASN A N 1
ATOM 731 C CA . ASN A 1 96 ? -4.197 11.185 -8.639 1.00 97.94 96 ASN A CA 1
ATOM 732 C C . ASN A 1 96 ? -3.501 11.538 -9.962 1.00 97.94 96 ASN A C 1
ATOM 734 O O . ASN A 1 96 ? -3.013 10.644 -10.664 1.00 97.94 96 ASN A O 1
ATOM 738 N N . ALA A 1 97 ? -3.468 12.831 -10.286 1.00 87.56 97 ALA A N 1
ATOM 739 C CA . ALA A 1 97 ? -2.861 13.391 -11.493 1.00 87.56 97 ALA A CA 1
ATOM 740 C C . ALA A 1 97 ? -1.698 14.320 -11.134 1.00 87.56 97 ALA A C 1
ATOM 742 O O . ALA A 1 97 ? -1.822 15.029 -10.110 1.00 87.56 97 ALA A O 1
#

Foldseek 3Di:
DPPVVVVVVVVVVVVLVAADEAELCVQAFDDDPVDTDDDPPRDDASLSSLLVQLVVCVVPVRHQEYEEEPPRHDDPDVPVSQVSNVVSRHGYDHYHD

pLDDT: mean 96.44, std 4.8, range [60.69, 98.88]

Secondary structure (DSSP, 8-state):
--HHHHHHHHHHHHHHH---EEEGGGSS--B-SS-B---TT---SHHHHHHHHHHHHHHHSS--EEEEETTTT--S-HHHHHHHHHHTT-EEEEEE-

Mean predicted aligned error: 3.51 Å

Organism: NCBI:txid559628

Sequence (97 aa):
MDATEAQRTHALAALRQQTIELPSWAFGNSGTRFKVFGTPGTPRDPFEKVSDAAQVHRYTGIAPRVSLHIPWDLVEDYGKLAAHAADLGVTIGMVNA

Radius of gyration: 17.19 Å; Cα contacts (8 Å, |Δi|>4): 125; chains: 1; bounding box: 43×29×54 Å

InterPro domains:
  IPR036237 Xylose isomerase-like superfamily [SSF51658] (20-96)
  IPR050337 L-rhamnose isomerase [PTHR30268] (10-97)

Solvent-accessible surface area (backbone atoms only — not comparable to full-atom values): 5678 Å² total; per-residue (Å²): 129,60,70,67,58,55,52,49,53,51,52,54,56,50,58,74,68,52,70,48,74,40,57,41,74,74,53,38,76,63,62,56,101,87,52,69,66,84,60,92,86,55,48,88,48,56,67,44,25,46,51,55,47,26,51,51,17,74,77,64,75,31,31,53,26,36,24,45,42,52,74,84,50,68,68,99,51,63,67,59,50,41,49,54,26,48,78,57,70,23,38,74,51,59,79,42,118